Protein AF-A0A1I9Q428-F1 (afdb_monomer)

pLDDT: mean 87.69, std 10.07, range [58.62, 97.75]

InterPro domains:
  IPR003511 HORMA domain [PS50815] (1-104)
  IPR036570 HORMA domain superfamily [G3DSA:3.30.900.10] (1-104)
  IPR036570 HORMA domain superfamily [SSF56019] (1-104)
  IPR045091 Mad2-like [PTHR11842] (1-103)

Mean predicted aligned error: 5.26 Å

Nearest PDB structures (foldseek):
  6bi7-assembly2_C  TM=9.138E-01  e=4.030E-04  Homo sapiens
  6wwa-assembly1_B  TM=8.216E-01  e=7.797E-05  Homo sapiens
  7l9p-assembly1_G  TM=8.468E-01  e=2.544E-04  Homo sapiens
  6wwa-assembly2_C  TM=8.215E-01  e=4.304E-04  Homo sapiens
  7l9p-assembly1_K  TM=7.713E-01  e=7.775E-04  Homo sapiens

Radius of gyration: 15.63 Å; Cα contacts (8 Å, |Δi|>4): 79; chains: 1; bounding box: 37×29×37 Å

Secondary structure (DSSP, 8-state):
---GGGEEEEEETTEEEEEE--HHHHHHHHHHHHHHHHHHHTT--SEEEEEEE-TTS-EEEEEEEEHHHHHHHHHHTTT-HHHHHHHHHHHHHHHHHHGGGS--

Organism: NCBI:txid197152

Structure (mmCIF, N/CA/C/O backbone):
data_AF-A0A1I9Q428-F1
#
_entry.id   AF-A0A1I9Q428-F1
#
loop_
_atom_site.group_PDB
_atom_site.id
_atom_site.type_symbol
_atom_site.label_atom_id
_atom_site.label_alt_id
_atom_site.label_comp_id
_atom_site.label_asym_id
_atom_site.label_entity_id
_atom_site.label_seq_id
_atom_site.pdbx_PDB_ins_code
_atom_site.Cartn_x
_atom_site.Cartn_y
_atom_site.Cartn_z
_atom_site.occupancy
_atom_site.B_iso_or_equiv
_atom_site.auth_seq_id
_atom_site.auth_comp_id
_atom_site.auth_asym_id
_atom_site.auth_atom_id
_atom_site.pdbx_PDB_model_num
ATOM 1 N N . ILE A 1 1 ? -9.895 -0.938 8.704 1.00 88.44 1 ILE A N 1
ATOM 2 C CA . ILE A 1 1 ? -8.929 -1.447 9.717 1.00 88.44 1 ILE A CA 1
ATOM 3 C C . ILE A 1 1 ? -8.680 -0.406 10.799 1.00 88.44 1 ILE A C 1
ATOM 5 O O . ILE A 1 1 ? -8.923 -0.698 11.957 1.00 88.44 1 ILE A O 1
ATOM 9 N N . TYR A 1 2 ? -8.215 0.792 10.439 1.00 92.19 2 TYR A N 1
ATOM 10 C CA . TYR A 1 2 ? -7.936 1.870 11.392 1.00 92.19 2 TYR A CA 1
ATOM 11 C C . TYR A 1 2 ? -8.976 2.993 11.257 1.00 92.19 2 TYR A C 1
ATOM 13 O O . TYR A 1 2 ? -9.552 3.134 10.175 1.00 92.19 2 TYR A O 1
ATOM 21 N N . PRO A 1 3 ? -9.235 3.775 12.319 1.00 92.31 3 PRO A N 1
ATOM 22 C CA . PRO A 1 3 ? -10.233 4.841 12.292 1.00 92.31 3 PRO A CA 1
ATOM 23 C C . PRO A 1 3 ? -9.865 5.951 11.300 1.00 92.31 3 PRO A C 1
ATOM 25 O O . PRO A 1 3 ? -8.697 6.293 11.141 1.00 92.31 3 PRO A O 1
ATOM 28 N N . ASN A 1 4 ? -10.867 6.571 10.674 1.00 89.88 4 ASN A N 1
ATOM 29 C CA . ASN A 1 4 ? -10.649 7.596 9.643 1.00 89.88 4 ASN A CA 1
ATOM 30 C C . ASN A 1 4 ? -9.826 8.800 10.134 1.00 89.88 4 ASN A C 1
ATOM 32 O O . A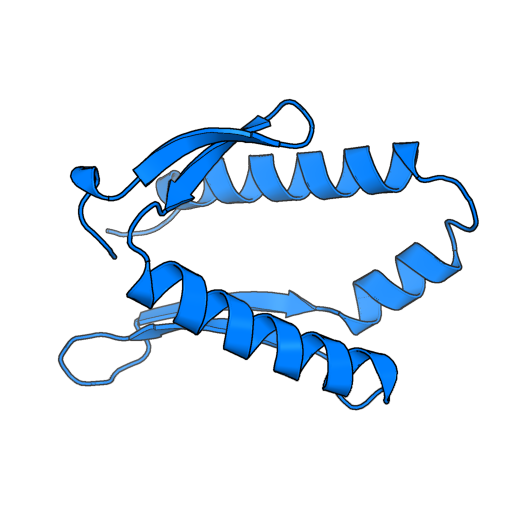SN A 1 4 ? -9.095 9.391 9.348 1.00 89.88 4 ASN A O 1
ATOM 36 N N . GLY A 1 5 ? -9.892 9.129 11.429 1.00 93.25 5 GLY A N 1
ATOM 37 C CA . GLY A 1 5 ? -9.182 10.270 12.015 1.00 93.25 5 GLY A CA 1
ATOM 38 C C . GLY A 1 5 ? -7.651 10.180 11.981 1.00 93.25 5 GLY A C 1
ATOM 39 O O . GLY A 1 5 ? -6.996 11.196 12.173 1.00 93.25 5 GLY A O 1
ATOM 40 N N . VAL A 1 6 ? -7.066 9.002 11.712 1.00 94.25 6 VAL A N 1
ATOM 41 C CA . VAL A 1 6 ? -5.603 8.864 11.560 1.00 94.25 6 VAL A CA 1
ATOM 42 C C . VAL A 1 6 ? -5.125 9.002 10.112 1.00 94.25 6 VAL A C 1
ATOM 44 O O . VAL A 1 6 ? -3.942 8.776 9.843 1.00 94.25 6 VAL A O 1
ATOM 47 N N . PHE A 1 7 ? -6.019 9.327 9.174 1.00 95.56 7 PHE A N 1
ATOM 48 C CA . PHE A 1 7 ? -5.702 9.461 7.755 1.00 95.56 7 PHE A CA 1
ATOM 49 C C . PHE A 1 7 ? -5.997 10.864 7.231 1.00 95.56 7 PHE A C 1
ATOM 51 O O . PHE A 1 7 ? -7.068 11.417 7.464 1.00 95.56 7 PHE A O 1
ATOM 58 N N . THR A 1 8 ? -5.088 11.375 6.404 1.00 95.94 8 THR A N 1
ATOM 59 C CA . THR A 1 8 ? -5.281 12.606 5.634 1.00 95.94 8 THR A CA 1
ATOM 60 C C . THR A 1 8 ? -5.375 12.288 4.147 1.00 95.94 8 THR A C 1
ATOM 62 O O . THR A 1 8 ? -4.615 11.467 3.618 1.00 95.94 8 THR A O 1
ATOM 65 N N . LYS A 1 9 ? -6.293 12.965 3.447 1.00 94.81 9 LYS A N 1
ATOM 66 C CA . LYS A 1 9 ? -6.396 12.881 1.987 1.00 94.81 9 LYS A CA 1
ATOM 67 C C . LYS A 1 9 ? -5.166 13.517 1.339 1.00 94.81 9 LYS A C 1
ATOM 69 O O . LYS A 1 9 ? -4.848 14.674 1.596 1.00 94.81 9 LYS A O 1
ATOM 74 N N . LYS A 1 10 ? -4.490 12.762 0.480 1.00 95.25 10 LYS A N 1
ATOM 75 C CA . LYS A 1 10 ? -3.365 13.219 -0.349 1.00 95.25 10 LYS A CA 1
ATOM 76 C C . LYS A 1 10 ? -3.594 12.802 -1.794 1.00 95.25 10 LYS A C 1
ATOM 78 O O . LYS A 1 10 ? -4.538 12.076 -2.090 1.00 95.25 10 LYS A O 1
ATOM 83 N N . GLN A 1 11 ? -2.719 13.236 -2.691 1.00 94.81 11 GLN A N 1
ATOM 84 C CA . GLN A 1 11 ? -2.741 12.816 -4.087 1.00 94.81 11 GLN A CA 1
ATOM 85 C C . GLN A 1 11 ? -1.443 12.091 -4.441 1.00 94.81 11 GLN A C 1
ATOM 87 O O . GLN A 1 11 ? -0.355 12.520 -4.053 1.00 94.81 11 GLN A O 1
ATOM 92 N N . LYS A 1 12 ? -1.555 10.982 -5.175 1.00 93.25 12 LYS A N 1
ATOM 93 C CA . LYS A 1 12 ? -0.412 10.240 -5.718 1.00 93.25 12 LYS A CA 1
ATOM 94 C C . LYS A 1 12 ? -0.756 9.751 -7.123 1.00 93.25 12 LYS A C 1
ATOM 96 O O . LYS A 1 12 ? -1.829 9.192 -7.320 1.00 93.25 12 LYS A O 1
ATOM 101 N N . TYR A 1 13 ? 0.122 10.011 -8.096 1.00 92.56 13 TYR A N 1
ATOM 102 C CA . TYR A 1 13 ? -0.103 9.694 -9.519 1.00 92.56 13 TYR A CA 1
ATOM 103 C C . TYR A 1 13 ? -1.439 10.248 -10.059 1.00 92.56 13 TYR A C 1
ATOM 105 O O . TYR A 1 13 ? -2.154 9.602 -10.822 1.00 92.56 13 TYR A O 1
ATOM 113 N N . GLY A 1 14 ? -1.840 11.433 -9.582 1.00 91.19 14 GLY A N 1
ATOM 114 C CA . GLY A 1 14 ? -3.121 12.058 -9.923 1.00 91.19 14 GLY A CA 1
ATOM 115 C C . GLY A 1 14 ? -4.363 11.450 -9.250 1.00 91.19 14 GLY A C 1
ATOM 116 O O . GLY A 1 14 ? -5.465 11.929 -9.506 1.00 91.19 14 GLY A O 1
ATOM 117 N N . VAL A 1 15 ? -4.222 10.448 -8.374 1.00 93.88 15 VAL A N 1
ATOM 118 C CA . VAL A 1 15 ? -5.335 9.751 -7.698 1.00 93.88 15 VAL A CA 1
ATOM 119 C C . VAL A 1 15 ? -5.413 10.157 -6.221 1.00 93.88 15 VAL A C 1
ATOM 121 O O . VAL A 1 15 ? -4.370 10.219 -5.559 1.00 93.88 15 VAL A O 1
ATOM 124 N N . PRO A 1 16 ? -6.613 10.444 -5.678 1.00 93.38 16 PRO A N 1
ATOM 125 C CA . PRO A 1 16 ? -6.786 10.701 -4.253 1.00 93.38 16 PRO A CA 1
ATOM 126 C C . PRO A 1 16 ? -6.531 9.428 -3.436 1.00 93.38 16 PRO A C 1
ATOM 128 O O . PRO A 1 16 ? -7.110 8.377 -3.700 1.00 93.38 16 PRO A O 1
ATOM 131 N N . ILE A 1 17 ? -5.681 9.537 -2.419 1.00 93.50 17 ILE A N 1
ATOM 132 C CA . ILE A 1 17 ? -5.317 8.453 -1.504 1.00 93.50 17 ILE A CA 1
ATOM 133 C C . ILE A 1 17 ? -5.511 8.878 -0.046 1.00 93.50 17 ILE A C 1
ATOM 135 O O . ILE A 1 17 ? -5.433 10.062 0.286 1.00 93.50 17 ILE A O 1
ATOM 139 N N . ASN A 1 18 ? -5.693 7.896 0.835 1.00 92.56 18 ASN A N 1
ATOM 140 C CA . ASN A 1 18 ? -5.701 8.098 2.283 1.00 92.56 18 ASN A CA 1
ATOM 141 C C . ASN A 1 18 ? -4.311 7.772 2.845 1.00 92.56 18 ASN A C 1
ATOM 143 O O . ASN A 1 18 ? -3.883 6.619 2.842 1.00 92.56 18 ASN A O 1
ATOM 147 N N . SER A 1 19 ? -3.592 8.789 3.316 1.00 93.38 19 SER A N 1
ATOM 148 C CA . SER A 1 19 ? -2.263 8.651 3.921 1.00 93.38 19 SER A CA 1
ATOM 149 C C . SER A 1 19 ? -2.391 8.591 5.435 1.00 93.38 19 SER A C 1
ATOM 151 O O . SER A 1 19 ? -2.904 9.531 6.027 1.00 93.38 19 SER A O 1
ATOM 153 N N . CYS A 1 20 ? -1.869 7.544 6.074 1.00 95.38 20 CYS A N 1
ATOM 154 C CA . CYS A 1 20 ? -1.851 7.464 7.535 1.00 95.38 20 CYS A CA 1
ATOM 155 C C . CYS A 1 20 ? -0.823 8.434 8.135 1.00 95.38 20 CYS A C 1
ATOM 157 O O . CYS A 1 20 ? 0.343 8.429 7.725 1.00 95.38 20 CYS A O 1
ATOM 159 N N . ASP A 1 21 ? -1.234 9.228 9.121 1.00 93.56 21 ASP A N 1
ATOM 160 C CA . ASP A 1 21 ? -0.380 10.166 9.860 1.00 93.56 21 ASP A CA 1
ATOM 161 C C . ASP A 1 21 ? 0.033 9.663 11.248 1.00 93.56 21 ASP A C 1
ATOM 163 O O . ASP A 1 21 ? 0.896 10.266 11.881 1.00 93.56 21 ASP A O 1
ATOM 167 N N . HIS A 1 22 ? -0.479 8.509 11.687 1.00 96.38 22 HIS A N 1
ATOM 168 C CA . HIS A 1 22 ? -0.046 7.895 12.938 1.00 96.38 22 HIS A CA 1
ATOM 169 C C . HIS A 1 22 ? 1.420 7.417 12.841 1.00 96.38 22 HIS A C 1
ATOM 171 O O . HIS A 1 22 ? 1.720 6.531 12.030 1.00 96.38 22 HIS A O 1
ATOM 177 N N . PRO A 1 23 ? 2.338 7.921 13.689 1.00 95.50 23 PRO A N 1
ATOM 178 C CA . PRO A 1 23 ? 3.775 7.688 13.537 1.00 95.50 23 PRO A CA 1
ATOM 179 C C . PRO A 1 23 ? 4.157 6.213 13.680 1.00 95.50 23 PRO A C 1
ATOM 181 O O . PRO A 1 23 ? 4.866 5.693 12.824 1.00 95.50 23 PRO A O 1
ATOM 184 N N . LEU A 1 24 ? 3.631 5.508 14.691 1.00 96.75 24 LEU A N 1
ATOM 185 C CA . LEU A 1 24 ? 3.966 4.092 14.915 1.00 96.75 24 LEU A CA 1
ATOM 186 C C . LEU A 1 24 ? 3.507 3.183 13.767 1.00 96.75 24 LEU A C 1
ATOM 188 O O . LEU A 1 24 ? 4.254 2.311 13.336 1.00 96.75 24 LEU A O 1
ATOM 192 N N . LEU A 1 25 ? 2.302 3.406 13.233 1.00 95.06 25 LEU A N 1
ATOM 193 C CA . LEU A 1 25 ? 1.785 2.629 12.108 1.00 95.06 25 LEU A CA 1
ATOM 194 C C . LEU A 1 25 ? 2.591 2.903 10.835 1.00 95.06 25 LEU A C 1
ATOM 196 O O . LEU A 1 25 ? 2.937 1.975 10.106 1.00 95.06 25 LEU A O 1
ATOM 200 N N . ARG A 1 26 ? 2.938 4.170 10.585 1.00 95.00 26 ARG A N 1
ATOM 201 C CA . ARG A 1 26 ? 3.796 4.544 9.458 1.00 95.00 26 ARG A CA 1
ATOM 202 C C . ARG A 1 26 ? 5.177 3.896 9.568 1.00 95.00 26 ARG A C 1
ATOM 204 O O . ARG A 1 26 ? 5.665 3.376 8.570 1.00 95.00 26 ARG A O 1
ATOM 211 N N . ASP A 1 27 ? 5.788 3.926 10.749 1.00 97.31 27 ASP A N 1
ATOM 212 C CA . ASP A 1 27 ? 7.103 3.329 10.993 1.00 97.31 27 ASP A CA 1
ATOM 213 C C . ASP A 1 27 ? 7.077 1.804 10.831 1.00 97.31 27 ASP A C 1
ATOM 215 O O . ASP A 1 27 ? 7.929 1.246 10.143 1.00 97.31 27 ASP A O 1
ATOM 219 N N . TYR A 1 28 ? 6.048 1.140 11.362 1.00 97.12 28 TYR A N 1
ATOM 220 C CA . TYR A 1 28 ? 5.840 -0.295 11.177 1.00 97.12 28 TYR A CA 1
ATOM 221 C C . TYR A 1 28 ? 5.764 -0.675 9.691 1.00 97.12 28 TYR A C 1
ATOM 223 O O . TYR A 1 28 ? 6.562 -1.484 9.217 1.00 97.12 28 TYR A O 1
ATOM 231 N N . VAL A 1 29 ? 4.863 -0.038 8.930 1.00 96.19 29 VAL A N 1
ATOM 232 C CA . VAL A 1 29 ? 4.708 -0.320 7.492 1.00 96.19 29 VAL A CA 1
ATOM 233 C C . VAL A 1 29 ? 5.998 0.000 6.735 1.00 96.19 29 VAL A C 1
ATOM 235 O O . VAL A 1 29 ? 6.401 -0.764 5.860 1.00 96.19 29 VAL A O 1
ATOM 238 N N . LYS A 1 30 ? 6.686 1.094 7.088 1.00 96.25 30 LYS A N 1
ATOM 239 C CA . LYS A 1 30 ? 7.968 1.464 6.478 1.00 96.25 30 LYS A CA 1
ATOM 240 C C . LYS A 1 30 ? 9.030 0.390 6.710 1.00 96.25 30 LYS A C 1
ATOM 242 O O . LYS A 1 30 ? 9.696 0.015 5.753 1.00 96.25 30 LYS A O 1
ATOM 247 N N . LYS A 1 31 ? 9.172 -0.127 7.933 1.00 97.75 31 LYS A N 1
ATOM 248 C CA . LYS A 1 31 ? 10.122 -1.205 8.250 1.00 97.75 31 LYS A CA 1
ATOM 249 C C . LYS A 1 31 ? 9.824 -2.471 7.449 1.00 97.75 31 LYS A C 1
ATOM 251 O O . LYS A 1 31 ? 10.736 -3.007 6.832 1.00 97.75 31 LYS A O 1
ATOM 256 N N . CYS A 1 32 ? 8.556 -2.881 7.360 1.00 97.00 32 CYS A N 1
ATOM 257 C CA . CYS A 1 32 ? 8.157 -4.016 6.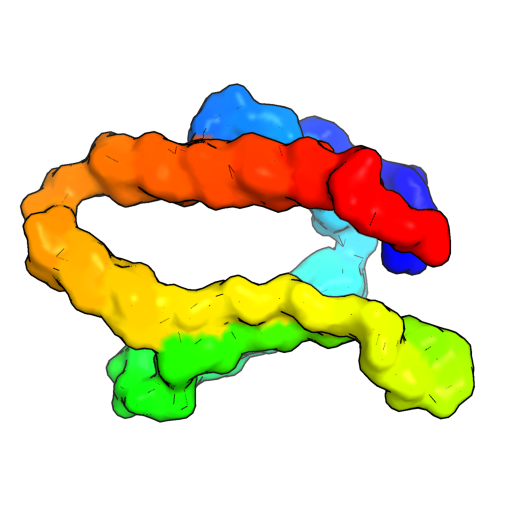523 1.00 97.00 32 CYS A CA 1
ATOM 258 C C . CYS A 1 32 ? 8.535 -3.815 5.047 1.00 97.00 32 CYS A C 1
ATOM 260 O O . CYS A 1 32 ? 9.040 -4.736 4.410 1.00 97.00 32 CYS A O 1
ATOM 262 N N . LEU A 1 33 ? 8.314 -2.613 4.502 1.00 96.19 33 LEU A N 1
ATOM 263 C CA . LEU A 1 33 ? 8.658 -2.297 3.113 1.00 96.19 33 LEU A CA 1
ATOM 264 C C . LEU A 1 33 ? 10.170 -2.218 2.873 1.00 96.19 33 LEU A C 1
ATOM 266 O O . LEU A 1 33 ? 10.611 -2.601 1.796 1.00 96.19 33 LEU A O 1
ATOM 270 N N . LEU A 1 34 ? 10.956 -1.750 3.847 1.00 96.81 34 LEU A N 1
ATOM 271 C CA . LEU A 1 34 ? 12.421 -1.757 3.761 1.00 96.81 34 LEU A CA 1
ATOM 272 C C . LEU A 1 34 ? 12.952 -3.192 3.699 1.00 96.81 34 LEU A C 1
ATOM 274 O O . LEU A 1 34 ? 13.695 -3.524 2.784 1.00 96.81 34 LEU A O 1
ATOM 278 N N . THR A 1 35 ? 12.480 -4.074 4.584 1.00 96.00 35 THR A N 1
ATOM 27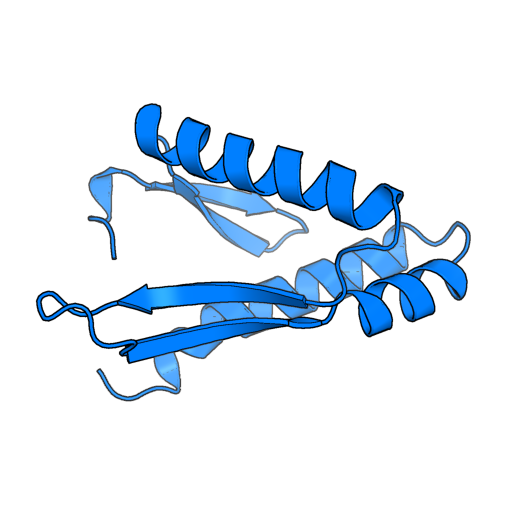9 C CA . THR A 1 35 ? 12.837 -5.499 4.526 1.00 96.00 35 THR A CA 1
ATOM 280 C C . THR A 1 35 ? 12.409 -6.133 3.202 1.00 96.00 35 THR A C 1
ATOM 282 O O . THR A 1 35 ? 13.190 -6.840 2.574 1.00 96.00 35 THR A O 1
ATOM 285 N N . ALA A 1 36 ? 11.190 -5.851 2.731 1.00 94.81 36 ALA A N 1
ATOM 286 C CA . ALA A 1 36 ? 10.723 -6.350 1.441 1.00 94.81 36 ALA A CA 1
ATOM 287 C C . ALA A 1 36 ? 11.573 -5.830 0.270 1.00 94.81 36 ALA A C 1
ATOM 289 O O . ALA A 1 36 ? 11.818 -6.567 -0.680 1.00 94.81 36 ALA A O 1
ATOM 290 N N . GLN A 1 37 ? 12.037 -4.580 0.332 1.00 92.94 37 GLN A N 1
ATOM 291 C CA . GLN A 1 37 ? 12.917 -4.002 -0.678 1.00 92.94 37 GLN A CA 1
ATOM 292 C C . GLN A 1 37 ? 14.255 -4.745 -0.750 1.00 92.94 37 GLN A C 1
ATOM 294 O O . GLN A 1 37 ? 14.739 -4.991 -1.854 1.00 92.94 37 GLN A O 1
ATOM 299 N N . ASP A 1 38 ? 14.842 -5.098 0.392 1.00 94.94 38 ASP A N 1
ATOM 300 C CA . ASP A 1 38 ? 16.113 -5.825 0.432 1.00 94.94 38 ASP A CA 1
ATOM 301 C C . ASP A 1 38 ? 15.958 -7.248 -0.121 1.00 94.94 38 ASP A C 1
ATOM 303 O O . ASP A 1 38 ? 16.709 -7.641 -1.014 1.00 94.94 38 ASP A O 1
ATOM 307 N N . LEU A 1 39 ? 14.907 -7.971 0.287 1.00 93.81 39 LEU A N 1
ATOM 308 C CA . LEU A 1 39 ? 14.584 -9.291 -0.273 1.00 93.81 39 LEU A CA 1
ATOM 309 C C . LEU A 1 39 ? 14.327 -9.226 -1.788 1.00 93.81 39 LEU A C 1
ATOM 311 O O . LEU A 1 39 ? 14.760 -10.095 -2.540 1.00 93.81 39 LEU A O 1
ATOM 315 N N . LEU A 1 40 ? 13.650 -8.173 -2.260 1.00 91.19 40 LEU A N 1
ATOM 316 C CA . LEU A 1 40 ? 13.374 -7.980 -3.683 1.00 91.19 40 LEU A CA 1
ATOM 317 C C . LEU A 1 40 ? 14.651 -7.743 -4.498 1.00 91.19 40 LEU A C 1
ATOM 319 O O . LEU A 1 40 ? 14.764 -8.261 -5.608 1.00 91.19 40 LEU A O 1
ATOM 323 N N . LYS A 1 41 ? 15.611 -6.975 -3.964 1.00 89.06 41 LYS A N 1
ATOM 324 C CA . LYS A 1 41 ? 16.913 -6.734 -4.612 1.00 89.06 41 LYS A CA 1
ATOM 325 C C 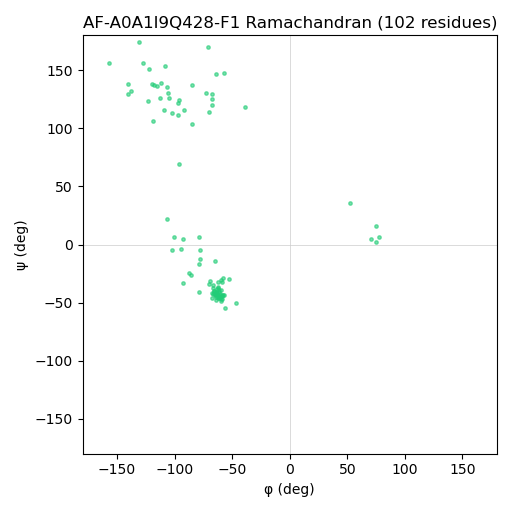. LYS A 1 41 ? 17.759 -8.003 -4.693 1.00 89.06 41 LYS A C 1
ATOM 327 O O . LYS A 1 41 ? 18.455 -8.187 -5.685 1.00 89.06 41 LYS A O 1
ATOM 332 N N . ASN A 1 42 ? 17.664 -8.867 -3.684 1.00 91.75 42 ASN A N 1
ATOM 333 C CA . ASN A 1 42 ? 18.360 -10.153 -3.653 1.00 91.75 42 ASN A CA 1
ATOM 334 C C . ASN A 1 42 ? 17.674 -11.230 -4.515 1.00 91.75 42 ASN A C 1
ATOM 336 O O . ASN A 1 42 ? 18.207 -12.326 -4.657 1.00 91.75 42 ASN A O 1
ATOM 340 N N . GLY A 1 43 ? 16.503 -10.937 -5.097 1.00 88.75 43 GLY A N 1
ATOM 341 C CA . GLY A 1 43 ? 15.728 -11.905 -5.881 1.00 88.75 43 GLY A CA 1
ATOM 342 C C . GLY A 1 43 ? 14.994 -12.949 -5.032 1.00 88.75 43 GLY A C 1
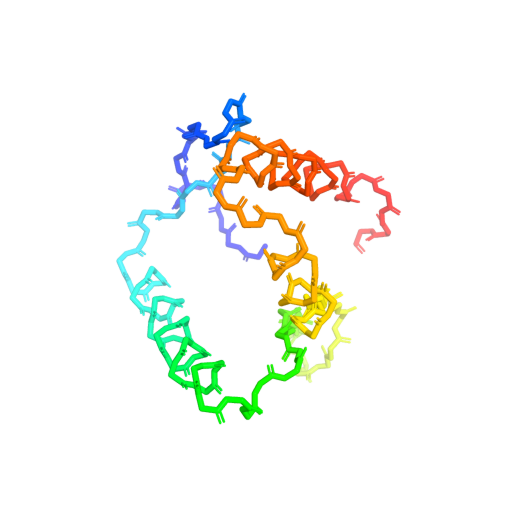ATOM 343 O O . GLY A 1 43 ? 14.549 -13.963 -5.558 1.00 88.75 43 GLY A O 1
ATOM 344 N N . GLU A 1 44 ? 14.842 -12.706 -3.730 1.00 92.56 44 GLU A N 1
ATOM 345 C CA . GLU A 1 44 ? 14.251 -13.637 -2.758 1.00 92.56 44 GLU A CA 1
ATOM 346 C C . GLU A 1 44 ? 12.747 -13.394 -2.532 1.00 92.56 44 GLU A C 1
ATOM 348 O O . GLU A 1 44 ? 12.091 -14.136 -1.800 1.00 92.56 44 GLU A O 1
ATOM 353 N N . LEU A 1 45 ? 12.176 -12.352 -3.150 1.00 93.25 45 LEU A N 1
ATOM 354 C CA . LEU A 1 45 ? 10.780 -11.958 -2.961 1.00 93.25 45 LEU A CA 1
ATOM 355 C C . LEU A 1 45 ? 9.974 -12.017 -4.263 1.00 93.25 45 LEU A C 1
ATOM 357 O O . LEU A 1 45 ? 10.059 -11.120 -5.099 1.00 93.25 45 LEU A O 1
ATOM 361 N N . SER A 1 46 ? 9.106 -13.023 -4.382 1.00 92.00 46 SER A N 1
ATOM 362 C CA . SER A 1 46 ? 8.199 -13.183 -5.528 1.00 92.00 46 SER A CA 1
ATOM 363 C C . SER A 1 46 ? 6.825 -12.546 -5.320 1.00 92.00 46 SER A C 1
ATOM 365 O O . SER A 1 46 ? 6.206 -12.053 -6.265 1.00 92.00 46 SER A O 1
ATOM 367 N N . LYS A 1 47 ? 6.317 -12.536 -4.081 1.00 94.12 47 LYS A N 1
ATOM 368 C CA . LYS A 1 47 ? 4.984 -12.018 -3.742 1.00 94.12 47 LYS A CA 1
ATOM 369 C C . LYS A 1 47 ? 4.999 -11.260 -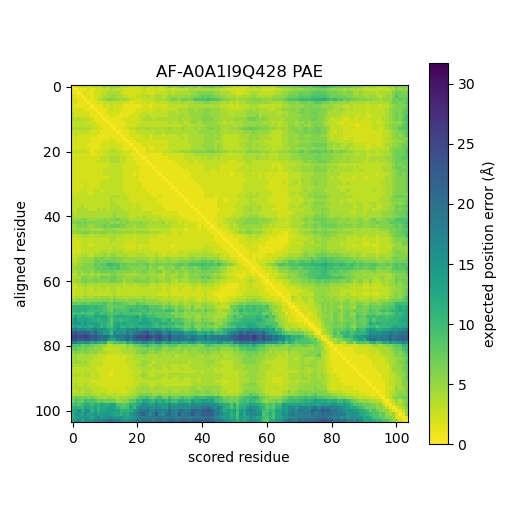2.426 1.00 94.12 47 LYS A C 1
ATOM 371 O O . LYS A 1 47 ? 5.560 -11.726 -1.439 1.00 94.12 47 LYS A O 1
ATOM 376 N N . LEU A 1 48 ? 4.296 -10.132 -2.392 1.00 94.88 48 LEU A N 1
ATOM 377 C CA . LEU A 1 48 ? 4.018 -9.382 -1.169 1.00 94.88 48 LEU A CA 1
ATOM 378 C C . LEU A 1 48 ? 2.521 -9.447 -0.881 1.00 94.88 48 LEU A C 1
ATOM 380 O O . LEU A 1 48 ? 1.706 -9.119 -1.739 1.00 94.88 48 LEU A O 1
ATOM 384 N N . VAL A 1 49 ? 2.143 -9.877 0.322 1.00 94.75 49 VAL A N 1
ATOM 385 C CA . VAL A 1 49 ? 0.734 -10.086 0.678 1.00 94.75 49 VAL A CA 1
ATOM 386 C C . VAL A 1 49 ? 0.367 -9.263 1.903 1.00 94.75 49 VAL A C 1
ATOM 388 O O . VAL A 1 49 ? 0.953 -9.424 2.968 1.00 94.75 49 VAL A O 1
ATOM 391 N N . VAL A 1 50 ? -0.651 -8.416 1.766 1.00 94.00 50 VAL A N 1
ATOM 392 C CA . VAL A 1 50 ? -1.291 -7.734 2.895 1.00 94.00 50 VAL A CA 1
ATOM 393 C C . VAL A 1 50 ? -2.453 -8.596 3.366 1.00 94.00 50 VAL A C 1
ATOM 395 O O . VAL A 1 50 ? -3.406 -8.816 2.615 1.00 94.00 50 VAL A O 1
ATOM 398 N N . VAL A 1 51 ? -2.366 -9.104 4.595 1.00 93.62 51 VAL A N 1
ATOM 399 C CA . VAL A 1 51 ? -3.372 -9.991 5.189 1.00 93.62 51 VAL A CA 1
ATOM 400 C C . VAL A 1 51 ? -4.185 -9.232 6.232 1.00 93.62 51 VAL A C 1
ATOM 402 O O . VAL A 1 51 ? -3.635 -8.589 7.121 1.00 93.62 51 VAL A O 1
ATOM 405 N N . PHE A 1 52 ? -5.503 -9.335 6.128 1.00 91.25 52 PHE A N 1
ATOM 406 C CA . PHE A 1 52 ? -6.465 -8.823 7.093 1.00 91.25 52 PHE A CA 1
ATOM 407 C C . PHE A 1 52 ? -6.857 -9.987 7.992 1.00 91.25 52 PHE A C 1
ATOM 409 O O . PHE A 1 52 ? -7.317 -11.016 7.495 1.00 91.25 52 PHE A O 1
ATOM 416 N N . ILE A 1 53 ? -6.640 -9.842 9.293 1.00 91.75 53 ILE A N 1
ATOM 417 C CA . ILE A 1 53 ? -6.812 -10.909 10.280 1.00 91.75 53 ILE A CA 1
ATOM 418 C C . ILE A 1 53 ? -7.953 -10.513 11.225 1.00 91.75 53 ILE A C 1
ATOM 420 O O . ILE A 1 53 ? -8.044 -9.349 11.619 1.00 91.75 53 ILE A O 1
ATOM 424 N N . SER A 1 54 ? -8.846 -11.455 11.541 1.00 91.44 54 SER A N 1
ATOM 425 C CA . SER A 1 54 ? -9.921 -11.270 12.520 1.00 91.44 54 SER A CA 1
ATOM 426 C C . SER A 1 54 ? -9.373 -11.213 13.947 1.00 91.44 54 SER A C 1
ATOM 428 O O . SER A 1 54 ? -8.216 -11.545 14.200 1.00 91.44 54 SER A O 1
ATOM 430 N N . GLN A 1 55 ? -10.223 -10.839 14.904 1.00 90.81 55 GLN A N 1
ATOM 431 C CA . GLN A 1 55 ? -9.859 -10.877 16.324 1.00 90.81 55 GLN A CA 1
ATOM 432 C C . GLN A 1 55 ? -9.483 -12.295 16.791 1.00 90.81 55 GLN A C 1
ATOM 434 O O . GLN A 1 55 ? -8.583 -12.447 17.607 1.00 90.81 55 GLN A O 1
ATOM 439 N N . ASP A 1 56 ? -10.080 -13.328 16.189 1.00 93.31 56 ASP A N 1
ATOM 440 C CA . ASP A 1 56 ? -9.772 -14.741 16.458 1.00 93.31 56 ASP A CA 1
ATOM 441 C C . ASP A 1 56 ? -8.494 -15.241 15.757 1.00 93.31 56 ASP A C 1
ATOM 443 O O . ASP A 1 56 ? -8.230 -16.443 15.717 1.00 93.31 56 ASP A O 1
ATOM 447 N N . GLY A 1 57 ? -7.730 -14.354 15.112 1.00 90.12 57 GLY A N 1
ATOM 448 C CA . GLY A 1 57 ? -6.503 -14.716 14.400 1.00 90.12 57 GLY A CA 1
ATOM 449 C C . GLY A 1 57 ? -6.724 -15.372 13.031 1.00 90.12 57 GLY A C 1
ATOM 450 O O . GLY A 1 57 ? -5.762 -15.800 12.391 1.00 90.12 57 GLY A O 1
ATOM 451 N N . LYS A 1 58 ? -7.967 -15.447 12.535 1.00 91.81 58 LYS A N 1
ATOM 452 C CA . LYS A 1 58 ? -8.271 -16.064 11.234 1.00 91.81 58 LYS A CA 1
ATOM 453 C C . LYS A 1 58 ? -8.075 -15.061 10.090 1.00 91.81 58 LYS A C 1
ATOM 455 O O . LYS A 1 58 ? -8.502 -13.912 10.208 1.00 91.81 58 LYS A O 1
ATOM 460 N N . PRO A 1 59 ? -7.465 -15.456 8.958 1.00 90.81 59 PRO A N 1
ATOM 461 C CA . PRO A 1 59 ? -7.313 -14.568 7.813 1.00 90.81 59 PRO A CA 1
ATOM 462 C C . PRO A 1 59 ? -8.678 -14.320 7.165 1.00 90.81 59 PRO A C 1
ATOM 464 O O . PRO A 1 59 ? -9.274 -15.226 6.591 1.00 90.81 59 PRO A O 1
ATOM 467 N N . LEU A 1 60 ? -9.150 -13.080 7.231 1.00 89.06 60 LEU A N 1
ATOM 468 C CA . LEU A 1 60 ? -10.371 -12.633 6.565 1.00 89.06 60 LEU A CA 1
ATOM 469 C C . LEU A 1 60 ? -10.113 -12.373 5.088 1.00 89.06 60 LEU A C 1
ATOM 471 O O . LEU A 1 60 ? -10.937 -12.679 4.230 1.00 89.06 60 LEU A O 1
ATOM 475 N N . ARG A 1 61 ? -8.963 -11.760 4.785 1.00 86.06 61 ARG A N 1
ATOM 476 C CA . ARG A 1 61 ? -8.712 -11.260 3.438 1.00 86.06 61 ARG A CA 1
ATOM 477 C C . ARG A 1 61 ? -7.240 -11.103 3.121 1.00 86.06 61 ARG A C 1
ATOM 479 O O . ARG A 1 61 ? -6.415 -10.946 4.017 1.00 86.06 61 ARG A O 1
ATOM 486 N N . ARG A 1 62 ? -6.913 -11.140 1.830 1.00 90.81 62 ARG A N 1
ATOM 487 C CA . ARG A 1 62 ? -5.549 -10.995 1.320 1.00 90.81 62 ARG A CA 1
ATOM 488 C C . ARG A 1 62 ? -5.541 -10.100 0.088 1.00 90.81 62 ARG A C 1
ATOM 490 O O . ARG A 1 62 ? -6.335 -10.308 -0.823 1.00 90.81 62 ARG A O 1
ATOM 497 N N . ILE A 1 63 ? -4.630 -9.136 0.054 1.00 89.81 63 ILE A N 1
ATOM 498 C CA . ILE A 1 63 ? -4.271 -8.393 -1.156 1.00 89.81 63 ILE A CA 1
ATOM 499 C C . ILE A 1 63 ? -2.868 -8.848 -1.537 1.00 89.81 63 ILE A C 1
ATOM 501 O O . ILE A 1 63 ? -1.931 -8.658 -0.765 1.00 89.81 63 ILE A O 1
ATOM 505 N N . CYS A 1 64 ? -2.742 -9.489 -2.696 1.00 91.44 64 CYS A N 1
ATOM 506 C CA . CYS A 1 64 ? -1.488 -10.055 -3.180 1.00 91.44 64 CYS A CA 1
ATOM 507 C C . CYS A 1 64 ? -0.910 -9.184 -4.295 1.00 91.44 64 CYS A C 1
ATOM 509 O O . CYS A 1 64 ? -1.573 -8.937 -5.301 1.00 91.44 64 CYS A O 1
ATOM 511 N N . PHE A 1 65 ? 0.340 -8.775 -4.129 1.00 90.50 65 PHE A N 1
ATOM 512 C CA . PHE A 1 65 ? 1.159 -8.126 -5.140 1.00 90.50 65 PHE A CA 1
ATOM 513 C C . PHE A 1 65 ? 2.130 -9.168 -5.696 1.00 90.50 65 PHE A C 1
ATOM 515 O O . PHE A 1 65 ? 2.982 -9.674 -4.968 1.00 90.50 65 PHE A O 1
ATOM 522 N N . ASP A 1 66 ? 1.959 -9.521 -6.967 1.00 90.88 66 ASP A N 1
ATOM 523 C CA . ASP A 1 66 ? 2.841 -10.436 -7.696 1.00 90.88 66 ASP A CA 1
ATOM 524 C C . ASP A 1 66 ? 4.027 -9.642 -8.257 1.00 90.88 66 ASP A C 1
ATOM 526 O O . ASP A 1 66 ? 3.868 -8.862 -9.198 1.00 90.88 66 ASP A O 1
ATOM 530 N N . LEU A 1 67 ? 5.191 -9.770 -7.618 1.00 87.88 67 LEU A N 1
ATOM 531 C CA . LEU A 1 67 ? 6.364 -8.947 -7.906 1.00 87.88 67 LEU A CA 1
ATOM 532 C C . LEU A 1 67 ? 7.203 -9.503 -9.055 1.00 87.88 67 LEU A C 1
ATOM 534 O O . LEU A 1 67 ? 7.817 -8.709 -9.763 1.00 87.88 67 LEU A O 1
ATOM 538 N N . GLU A 1 68 ? 7.166 -10.813 -9.311 1.00 83.31 68 GLU A N 1
ATOM 539 C CA . GLU A 1 68 ? 7.807 -11.410 -10.493 1.00 83.31 68 GLU A CA 1
ATOM 540 C C . GLU A 1 68 ? 7.235 -10.801 -11.776 1.00 83.31 68 GLU A C 1
ATOM 542 O O . GLU A 1 68 ? 7.971 -10.333 -12.647 1.00 83.31 68 GLU A O 1
ATOM 547 N N . ARG A 1 69 ? 5.901 -10.711 -11.865 1.00 77.38 69 ARG A N 1
ATOM 548 C CA . ARG A 1 69 ? 5.231 -10.072 -13.008 1.00 77.38 69 ARG A CA 1
ATOM 549 C C . ARG A 1 69 ? 5.605 -8.602 -13.154 1.00 77.38 69 ARG A C 1
ATOM 551 O O . ARG A 1 69 ? 5.813 -8.136 -14.274 1.00 77.38 69 ARG A O 1
ATOM 558 N N . VAL A 1 70 ? 5.699 -7.878 -12.038 1.00 74.31 70 VAL A N 1
ATOM 559 C CA . VAL A 1 70 ? 6.062 -6.454 -12.030 1.00 74.31 70 VAL A CA 1
ATOM 560 C C . VAL A 1 70 ? 7.508 -6.253 -12.481 1.00 74.31 70 VAL A C 1
ATOM 562 O O . VAL A 1 70 ? 7.759 -5.362 -13.287 1.00 74.31 70 VAL A O 1
ATOM 565 N N . GLN A 1 71 ? 8.449 -7.082 -12.024 1.00 74.94 71 GLN A N 1
ATOM 566 C CA . GLN A 1 71 ? 9.853 -7.017 -12.439 1.00 74.94 71 GLN A CA 1
ATOM 567 C C . GLN A 1 71 ? 10.020 -7.321 -13.931 1.00 74.94 71 GLN A C 1
ATOM 569 O O . GLN A 1 71 ? 10.720 -6.581 -14.623 1.00 74.94 71 GLN A O 1
ATOM 574 N N . LEU A 1 72 ? 9.327 -8.342 -14.448 1.00 74.81 72 LEU A N 1
ATOM 575 C CA . LEU A 1 72 ? 9.313 -8.648 -15.881 1.00 74.81 72 LEU A CA 1
ATOM 576 C C . LEU A 1 72 ? 8.763 -7.470 -16.695 1.00 74.81 72 LEU A C 1
ATOM 578 O O . LEU A 1 72 ? 9.377 -7.052 -17.673 1.00 74.81 72 LEU A O 1
ATOM 582 N N . GLN A 1 73 ? 7.642 -6.878 -16.272 1.00 71.38 73 GLN A N 1
ATOM 583 C CA . GLN A 1 73 ? 7.087 -5.699 -16.942 1.00 71.38 73 GLN A CA 1
ATOM 584 C C . GLN A 1 73 ? 8.018 -4.488 -16.871 1.00 71.38 73 GLN A C 1
ATOM 586 O O . GLN A 1 73 ? 8.173 -3.798 -17.875 1.00 71.38 73 GLN A O 1
ATOM 591 N N . ALA A 1 74 ? 8.652 -4.239 -15.724 1.00 69.88 74 ALA A N 1
ATOM 592 C CA . ALA A 1 74 ? 9.595 -3.140 -15.548 1.00 69.88 74 ALA A CA 1
ATOM 593 C C . ALA A 1 74 ? 10.835 -3.307 -16.442 1.00 69.88 74 ALA A C 1
ATOM 595 O O . ALA A 1 74 ? 11.252 -2.347 -17.087 1.00 69.88 74 ALA A O 1
ATOM 596 N N . ALA A 1 75 ? 11.370 -4.526 -16.557 1.00 72.69 75 ALA A N 1
ATOM 597 C CA . ALA A 1 75 ? 12.491 -4.83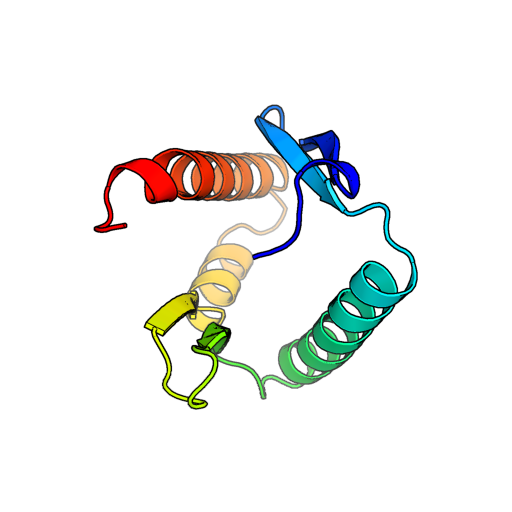8 -17.444 1.00 72.69 75 ALA A CA 1
ATOM 598 C C . ALA A 1 75 ? 12.158 -4.603 -18.929 1.00 72.69 75 ALA A C 1
ATOM 600 O O . ALA A 1 75 ? 13.026 -4.187 -19.696 1.00 72.69 75 ALA A O 1
ATOM 601 N N . MET A 1 76 ? 10.900 -4.813 -19.329 1.00 69.06 76 MET A N 1
ATOM 602 C CA . MET A 1 76 ? 10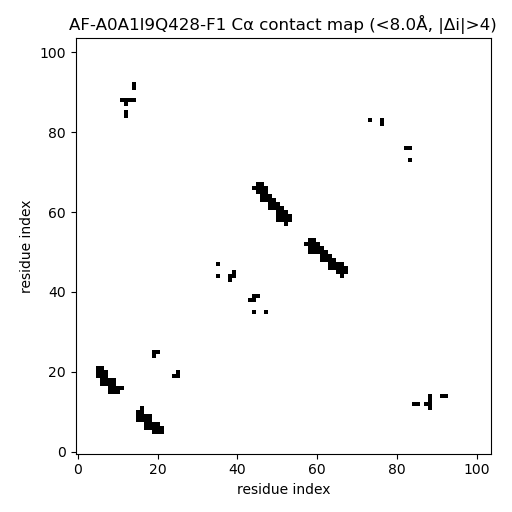.403 -4.536 -20.685 1.00 69.06 76 MET A CA 1
ATOM 603 C C . MET A 1 76 ? 10.119 -3.046 -20.937 1.00 69.06 76 MET A C 1
ATOM 605 O O . MET A 1 76 ? 9.914 -2.640 -22.078 1.00 69.06 76 MET A O 1
ATOM 609 N N . CYS A 1 77 ? 10.088 -2.228 -19.883 1.00 64.56 77 CYS A N 1
ATOM 610 C CA . CYS A 1 77 ? 9.705 -0.817 -19.920 1.00 64.56 77 CYS A CA 1
ATOM 611 C C . CYS A 1 77 ? 10.901 0.134 -19.758 1.00 64.56 77 CYS A C 1
ATOM 613 O O . CYS A 1 77 ? 10.680 1.270 -19.335 1.00 64.56 77 CYS A O 1
ATOM 615 N N . LYS A 1 78 ? 12.139 -0.323 -20.043 1.00 60.75 78 LYS A N 1
ATOM 616 C CA . LYS A 1 78 ? 13.380 0.461 -19.862 1.00 60.75 78 LYS A CA 1
ATOM 617 C C . LYS A 1 78 ? 13.155 1.925 -20.268 1.00 60.75 78 LYS A C 1
ATOM 619 O O . LYS A 1 78 ? 12.771 2.212 -21.398 1.00 60.75 78 LYS A O 1
ATOM 624 N N . ASP A 1 79 ? 13.320 2.807 -19.285 1.00 64.69 79 ASP A N 1
ATOM 625 C CA . ASP A 1 79 ? 13.251 4.271 -19.373 1.00 64.69 79 ASP A CA 1
ATOM 626 C C . ASP A 1 79 ? 11.875 4.926 -19.604 1.00 64.69 79 ASP A C 1
ATOM 628 O O . ASP A 1 79 ? 11.784 6.152 -19.663 1.00 64.69 79 ASP A O 1
ATOM 632 N N . ASN A 1 80 ? 10.765 4.176 -19.617 1.00 79.19 80 ASN A N 1
ATOM 633 C CA . ASN A 1 80 ? 9.422 4.763 -19.717 1.00 79.19 80 ASN A CA 1
ATOM 634 C C . ASN A 1 80 ? 8.747 4.943 -18.345 1.00 79.19 80 ASN A C 1
ATOM 636 O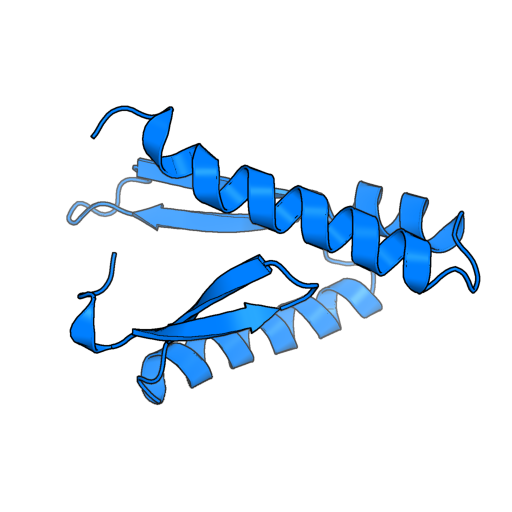 O . ASN A 1 80 ? 7.762 4.277 -18.004 1.00 79.19 80 ASN A O 1
ATOM 640 N N . LEU A 1 81 ? 9.275 5.883 -17.554 1.00 81.44 81 LEU A N 1
ATOM 641 C CA . LEU A 1 81 ? 8.729 6.240 -16.236 1.00 81.44 81 LEU A CA 1
ATOM 642 C C . LEU A 1 81 ? 7.270 6.713 -16.309 1.00 81.44 81 LEU A C 1
ATOM 644 O O . LEU A 1 81 ? 6.490 6.427 -15.403 1.00 81.44 81 LEU A O 1
ATOM 648 N N . THR A 1 82 ? 6.872 7.365 -17.405 1.00 87.50 82 THR A N 1
ATOM 649 C CA . THR A 1 82 ? 5.484 7.787 -17.636 1.00 87.50 82 THR A CA 1
ATOM 650 C C . THR A 1 82 ? 4.544 6.589 -17.735 1.00 87.50 82 THR A C 1
ATOM 652 O O . THR A 1 82 ? 3.472 6.581 -17.131 1.00 87.50 82 THR A O 1
ATOM 655 N N . ARG A 1 83 ? 4.940 5.537 -18.459 1.00 84.62 83 ARG A N 1
ATOM 656 C CA . ARG A 1 83 ? 4.144 4.310 -18.565 1.00 84.62 83 ARG A CA 1
ATOM 657 C C . ARG A 1 83 ? 4.044 3.589 -17.226 1.00 84.62 83 ARG A C 1
ATOM 659 O O . ARG A 1 83 ? 2.959 3.120 -16.887 1.00 84.62 83 ARG A O 1
ATOM 666 N N . LEU A 1 84 ? 5.130 3.550 -16.454 1.00 83.31 84 LEU A N 1
ATOM 667 C CA . LEU A 1 84 ? 5.107 3.003 -15.097 1.00 83.31 84 LEU A CA 1
ATOM 668 C C . LEU A 1 84 ? 4.157 3.797 -14.186 1.00 83.31 84 LEU A C 1
ATOM 670 O O . LEU A 1 84 ? 3.353 3.202 -13.471 1.00 83.31 84 LEU A O 1
ATOM 674 N N . GLU A 1 85 ? 4.193 5.130 -14.241 1.00 88.06 85 GLU A N 1
ATOM 675 C CA . GLU A 1 85 ? 3.265 5.986 -13.495 1.00 88.06 85 GLU A CA 1
ATOM 676 C C . GLU A 1 85 ? 1.802 5.698 -13.860 1.00 88.06 85 GLU A C 1
ATOM 678 O O . GLU A 1 85 ? 0.969 5.549 -12.965 1.00 88.06 85 GLU A O 1
ATOM 683 N N . LEU A 1 86 ? 1.482 5.542 -15.149 1.00 89.81 86 LEU A N 1
ATOM 684 C CA . LEU A 1 86 ? 0.130 5.187 -15.592 1.00 89.81 86 LEU A CA 1
ATOM 685 C C . LEU A 1 86 ? -0.311 3.803 -15.086 1.00 89.81 86 LEU A C 1
ATOM 687 O O . LEU A 1 86 ? -1.462 3.641 -14.681 1.00 89.81 86 LEU A O 1
ATOM 691 N N . GLN A 1 87 ? 0.591 2.818 -15.054 1.00 87.06 87 GLN A N 1
ATOM 692 C CA . GLN A 1 87 ? 0.298 1.488 -14.505 1.00 87.06 87 GLN A CA 1
ATOM 693 C C . GLN A 1 87 ? 0.041 1.533 -12.993 1.00 87.06 87 GLN A C 1
ATOM 695 O O . GLN A 1 87 ? -0.900 0.909 -12.501 1.00 87.06 87 GLN A O 1
ATOM 700 N N . LEU A 1 88 ? 0.833 2.310 -12.249 1.00 88.50 88 LEU A N 1
ATOM 701 C CA . LEU A 1 88 ? 0.624 2.513 -10.813 1.00 88.50 88 LEU A CA 1
ATOM 702 C C . LEU A 1 88 ? -0.673 3.281 -10.536 1.00 88.50 88 LEU A C 1
ATOM 704 O O . LEU A 1 88 ? -1.393 2.958 -9.590 1.00 88.50 88 LEU A O 1
ATOM 708 N N . ARG A 1 89 ? -1.005 4.262 -11.380 1.00 92.81 89 ARG A N 1
ATOM 709 C CA . ARG A 1 89 ? -2.275 4.988 -11.327 1.00 92.81 89 ARG A CA 1
ATOM 710 C C . ARG A 1 89 ? -3.468 4.047 -11.496 1.00 92.81 89 ARG A C 1
ATOM 712 O O . ARG A 1 89 ? -4.394 4.104 -10.688 1.00 92.81 89 ARG A O 1
ATOM 719 N N . ASP A 1 90 ? -3.438 3.179 -12.507 1.00 91.31 90 ASP A N 1
ATOM 720 C CA . ASP A 1 90 ? -4.488 2.179 -12.743 1.00 91.31 90 ASP A CA 1
ATOM 721 C C . ASP A 1 90 ? -4.646 1.239 -11.536 1.00 91.31 90 ASP A C 1
ATOM 723 O O . ASP A 1 90 ? -5.758 1.009 -11.058 1.00 91.31 90 ASP A O 1
ATOM 727 N N . ALA A 1 91 ? -3.533 0.777 -10.955 1.00 88.75 91 ALA A N 1
ATOM 728 C CA . ALA A 1 91 ? -3.558 -0.051 -9.751 1.00 88.75 91 ALA A CA 1
ATOM 729 C C . ALA A 1 91 ? -4.208 0.661 -8.546 1.00 88.75 91 ALA A C 1
ATOM 731 O O . ALA A 1 91 ? -5.027 0.059 -7.847 1.00 88.75 91 ALA A O 1
ATOM 732 N N . LEU A 1 92 ? -3.901 1.945 -8.315 1.00 91.44 92 LEU A N 1
ATOM 733 C CA . LEU A 1 92 ? -4.531 2.734 -7.247 1.00 91.44 92 LEU A CA 1
ATOM 734 C C . LEU A 1 92 ? -6.040 2.912 -7.466 1.00 91.44 92 LEU A C 1
ATOM 736 O O . LEU A 1 92 ? -6.814 2.796 -6.513 1.00 91.44 92 LEU A O 1
ATOM 740 N N . LEU A 1 93 ? -6.471 3.156 -8.707 1.00 92.12 93 LEU A N 1
ATOM 741 C CA . LEU A 1 93 ? -7.893 3.266 -9.043 1.00 92.12 93 LEU A CA 1
ATOM 742 C C . LEU A 1 93 ? -8.628 1.951 -8.766 1.00 92.12 93 LEU A C 1
ATOM 744 O O . LEU A 1 93 ? -9.653 1.963 -8.081 1.00 92.12 93 LEU A O 1
ATOM 748 N N . ARG A 1 94 ? -8.070 0.810 -9.190 1.00 89.50 94 ARG A N 1
ATOM 749 C CA . ARG A 1 94 ? -8.631 -0.516 -8.880 1.00 89.50 94 ARG A CA 1
ATOM 750 C C . ARG A 1 94 ? -8.760 -0.747 -7.375 1.00 89.50 94 ARG A C 1
ATOM 752 O O . ARG A 1 94 ? -9.806 -1.202 -6.923 1.00 89.50 94 ARG A O 1
ATOM 759 N N . LEU A 1 95 ? -7.744 -0.383 -6.587 1.00 87.56 95 LEU A N 1
ATOM 760 C CA . LEU A 1 95 ? -7.786 -0.511 -5.124 1.00 87.56 95 LEU A CA 1
ATOM 761 C C . LEU A 1 95 ? -8.898 0.335 -4.486 1.00 87.56 95 LEU A C 1
ATOM 763 O O . LEU A 1 95 ? -9.542 -0.126 -3.547 1.00 87.56 95 LEU A O 1
ATOM 767 N N . SER A 1 96 ? -9.155 1.538 -5.006 1.00 84.75 96 SER A N 1
ATOM 768 C CA . SER A 1 96 ? -10.197 2.431 -4.478 1.00 84.75 96 SER A CA 1
ATOM 769 C C . SER A 1 96 ? -11.627 1.943 -4.727 1.00 84.75 96 SER A C 1
ATOM 771 O O . SER A 1 96 ? -12.515 2.193 -3.915 1.00 84.75 96 SER A O 1
ATOM 773 N N . VAL A 1 97 ? -11.855 1.239 -5.839 1.00 84.38 97 VAL A N 1
ATOM 774 C CA . VAL A 1 97 ? -13.170 0.673 -6.180 1.00 84.38 97 VAL A CA 1
ATOM 775 C C . VAL A 1 97 ? -13.347 -0.709 -5.561 1.00 84.38 97 VAL A C 1
ATOM 777 O O . VAL A 1 97 ? -14.480 -1.107 -5.298 1.00 84.38 97 VAL A O 1
ATOM 780 N N . CYS A 1 98 ? -12.234 -1.400 -5.284 1.00 77.75 98 CYS A N 1
ATOM 781 C CA . CYS A 1 98 ? -12.212 -2.739 -4.715 1.00 77.75 98 CYS A CA 1
ATOM 782 C C . CYS A 1 98 ? -13.168 -2.836 -3.532 1.00 77.75 98 CYS A C 1
ATOM 784 O O . CYS A 1 98 ? -14.031 -3.689 -3.575 1.00 77.75 98 CYS A O 1
ATOM 786 N N . ASP A 1 99 ? -13.107 -1.915 -2.564 1.00 68.81 99 ASP A N 1
ATOM 787 C CA . ASP A 1 99 ? -13.921 -1.924 -1.335 1.00 68.81 99 ASP A CA 1
ATOM 788 C C . ASP A 1 99 ? -15.439 -2.055 -1.569 1.00 68.81 99 ASP A C 1
ATOM 790 O O . ASP A 1 99 ? -16.142 -2.662 -0.772 1.00 68.81 99 ASP A O 1
ATOM 794 N N . ARG A 1 100 ? -15.951 -1.558 -2.704 1.00 62.19 100 ARG A N 1
ATOM 795 C CA . ARG A 1 100 ? -17.384 -1.625 -3.051 1.00 62.19 100 ARG A CA 1
ATOM 796 C C . ARG A 1 100 ? -17.834 -2.985 -3.575 1.00 62.19 100 ARG A C 1
ATOM 798 O O . ARG A 1 100 ? -19.030 -3.225 -3.682 1.00 62.19 100 ARG A O 1
ATOM 805 N N . GLN A 1 101 ? -16.898 -3.834 -3.980 1.00 60.38 101 GLN A N 1
ATOM 806 C CA . GLN A 1 101 ? -17.177 -5.096 -4.664 1.00 60.38 101 GLN A CA 1
ATOM 807 C C . GLN A 1 101 ? -17.107 -6.306 -3.730 1.00 60.38 101 GLN A C 1
ATOM 809 O O . GLN A 1 101 ? -17.175 -7.437 -4.210 1.00 60.38 101 GLN A O 1
ATOM 814 N N . LEU A 1 102 ? -16.943 -6.107 -2.418 1.00 59.78 102 LEU A N 1
ATOM 815 C CA . LEU A 1 102 ? -16.777 -7.214 -1.475 1.00 59.78 102 LEU A CA 1
ATOM 816 C C . LEU A 1 102 ? -17.839 -7.208 -0.392 1.00 59.78 102 LEU A C 1
ATOM 818 O O . LEU A 1 102 ? -18.334 -6.139 -0.035 1.00 59.78 102 LEU A O 1
ATOM 822 N N . PRO A 1 103 ? -18.166 -8.401 0.135 1.00 59.66 103 PRO A N 1
ATOM 823 C CA . PRO A 1 103 ? -19.024 -8.511 1.299 1.00 59.66 103 PRO A CA 1
ATOM 824 C C . PRO A 1 103 ? -18.437 -7.730 2.491 1.00 59.66 103 PRO A C 1
ATOM 826 O O . PRO A 1 103 ? -17.207 -7.628 2.588 1.00 59.66 103 PRO A O 1
ATOM 829 N N . PRO A 1 104 ? -19.312 -7.171 3.348 1.00 58.62 104 PRO A N 1
ATOM 830 C CA . PRO A 1 104 ? -18.923 -6.390 4.522 1.00 58.62 104 PRO A CA 1
ATOM 831 C C . PRO A 1 104 ? -18.062 -7.178 5.517 1.00 58.62 104 PRO A C 1
ATOM 833 O O . PRO A 1 104 ? -18.243 -8.414 5.624 1.00 58.62 104 PRO A O 1
#

Solvent-accessible surface area (backbone atoms only — not comparable to full-atom values): 6328 Å² total; per-residue (Å²): 140,74,67,72,89,45,44,44,84,45,73,54,76,91,39,84,41,78,43,68,70,45,64,70,63,47,50,51,54,48,51,55,49,52,54,50,50,54,34,42,74,72,70,74,47,55,66,52,71,54,70,43,63,43,96,89,69,46,78,75,45,74,51,76,45,62,40,55,64,48,51,55,52,51,68,74,38,75,89,42,62,69,59,52,45,52,54,52,32,52,52,52,53,52,57,70,54,46,72,77,78,53,84,134

Sequence (104 aa):
IYPNGVFTKKQKYGVPINSCDHPLLRDYVKKCLLTAQDLLKNGELSKLVVVFISQDGKPLRRICFDLERVQLQAAMCKDNLTRLELQLRDALLRLSVCDRQLPP

Foldseek 3Di:
DDDLVQWDWDDALNDTDTDGNDPVVVVVVVVVVVVQVVCVVVVNDQKDKDFDADPVRHTPDIDIDGVVVVVVVVVVCPPPVVVVSVVVVVVVVCVVCVVVVDDD